Protein AF-A0A8T6XKW9-F1 (afdb_monomer)

Foldseek 3Di:
DLLLPAFPVDADVLVVLQSLCLCQQPDDDPDPPDPVRSHHPLRDDDLVVLLVRCVPGDPVNLVSNLLSLCCCLVPPPDNVSNVSSVVSNVSSCVSVVHDDDDPVRSVVVPPPPPPVPPPDD

Sequence (121 aa):
MTGLRGYDAGMPDKVKHLVRWVRGILLKDGRPNNEQFVRSNPPEFLYKEFIGMIEYMSWHYVWHLAHSLEIIGYLHPDEKIADQALQFYDWICKKSHVTPETVDEMLERLADSNDPNKGVD

Radius of gyration: 15.43 Å; Cα contacts (8 Å, |Δi|>4): 99; chains: 1; bounding box: 44×41×33 Å

Solvent-accessible surface area (backbone atoms only — not comparable to full-atom values): 7377 Å² total; per-residue (Å²): 124,64,38,80,46,77,59,89,90,70,59,58,69,70,58,49,38,42,50,34,18,53,44,35,72,75,51,77,75,91,55,88,88,56,84,81,50,60,67,46,67,82,66,92,73,56,71,71,61,53,55,64,55,56,74,81,49,58,66,72,49,53,50,38,38,36,55,52,24,40,52,38,26,73,69,43,91,52,62,72,60,8,54,53,24,37,50,55,25,50,51,51,24,62,75,68,76,48,82,76,74,51,70,65,56,48,51,58,72,66,46,80,70,92,52,93,69,84,80,78,130

Nearest PDB structures (foldseek):
  5ica-assembly1_D  TM=3.628E-01  e=1.119E+00  Thermochaetoides thermophila DSM 1495
  6rxt-assembly1_UA  TM=3.975E-01  e=2.488E+00  Thermochaetoides thermophila
  5oql-assembly1_A  TM=2.817E-01  e=1.313E+00  Thermochaetoides thermophila DSM 1495
  2qc7-assembly1_A  TM=4.511E-01  e=9.434E+00  Homo sapiens

Secondary structure (DSSP, 8-state):
--TTSPPTT---HHHHHHHHHHHHHHPPPSSTT-TTSS--PPP---HHHHHHHHTTS-HHHHHHHHHHHHHHHHH-SSHHHHHHHHHHHHHHHHHHT-PPPPHHHHHHHHS----TTTT--

Mean predicted aligned error: 7.95 Å

Structure (mmCIF, N/CA/C/O backbone):
data_AF-A0A8T6XKW9-F1
#
_entry.id   AF-A0A8T6XKW9-F1
#
loop_
_atom_site.group_PDB
_atom_site.id
_atom_site.type_symbol
_atom_site.label_atom_id
_atom_site.label_alt_id
_atom_site.label_comp_id
_atom_site.label_asym_id
_atom_site.label_entity_id
_atom_site.label_seq_id
_atom_site.pdbx_PDB_ins_code
_atom_site.Cartn_x
_atom_site.Cartn_y
_atom_site.Cartn_z
_atom_site.occupancy
_atom_site.B_iso_or_equiv
_atom_site.auth_seq_id
_atom_site.auth_comp_id
_atom_site.auth_asym_id
_atom_site.auth_atom_id
_atom_site.pdbx_PDB_model_num
ATOM 1 N N . MET A 1 1 ? -12.529 -4.569 -10.916 1.00 47.53 1 MET A N 1
ATOM 2 C CA . MET A 1 1 ? -11.266 -4.684 -10.145 1.00 47.53 1 MET A CA 1
ATOM 3 C C . MET A 1 1 ? -10.074 -4.889 -11.079 1.00 47.53 1 MET A C 1
ATOM 5 O O . MET A 1 1 ? -9.608 -6.006 -11.269 1.00 47.53 1 MET A O 1
ATOM 9 N N . THR A 1 2 ? -9.578 -3.813 -11.681 1.00 52.53 2 THR A N 1
ATOM 10 C CA . THR A 1 2 ? -8.371 -3.792 -12.531 1.00 52.53 2 THR A CA 1
ATOM 11 C C . THR A 1 2 ? -7.076 -3.725 -11.713 1.00 52.53 2 THR A C 1
ATOM 13 O O . THR A 1 2 ? -6.069 -4.242 -12.171 1.00 52.53 2 THR A O 1
ATOM 16 N N . GLY A 1 3 ? -7.099 -3.215 -10.472 1.00 53.91 3 GLY A N 1
ATOM 17 C CA . GLY A 1 3 ? -5.919 -3.163 -9.580 1.00 53.91 3 GLY A CA 1
ATOM 18 C C . GLY A 1 3 ? -5.425 -4.520 -9.079 1.00 53.91 3 GLY A C 1
ATOM 19 O O . GLY A 1 3 ? -4.255 -4.683 -8.752 1.00 53.91 3 GLY A O 1
ATOM 20 N N . LEU A 1 4 ? -6.304 -5.525 -9.077 1.00 62.00 4 LEU A N 1
ATOM 21 C CA . LEU A 1 4 ? -5.932 -6.906 -8.783 1.00 62.00 4 LEU A CA 1
ATOM 22 C C . LEU A 1 4 ? -5.500 -7.665 -10.027 1.00 62.00 4 LEU A C 1
ATOM 24 O O . LEU A 1 4 ? -5.023 -8.784 -9.890 1.00 62.00 4 LEU A O 1
ATOM 28 N N . ARG A 1 5 ? -5.658 -7.117 -11.234 1.00 65.75 5 ARG A N 1
ATOM 29 C CA . ARG A 1 5 ? -5.164 -7.708 -12.480 1.00 65.75 5 ARG A CA 1
ATOM 30 C C . ARG A 1 5 ? -3.750 -7.177 -12.714 1.00 65.75 5 ARG A C 1
ATOM 32 O O . ARG A 1 5 ? -3.508 -5.998 -12.526 1.00 65.75 5 ARG A O 1
ATOM 39 N N . GLY A 1 6 ? -2.801 -8.050 -13.055 1.00 64.12 6 GLY A N 1
ATOM 40 C CA . GLY A 1 6 ? -1.418 -7.613 -13.273 1.00 64.12 6 GLY A CA 1
ATOM 41 C C . GLY A 1 6 ? -1.306 -6.641 -14.452 1.00 64.12 6 GLY A C 1
ATOM 42 O O . GLY A 1 6 ? -2.137 -6.682 -15.355 1.00 64.12 6 GLY A O 1
ATOM 43 N N . TYR A 1 7 ? -0.269 -5.802 -14.448 1.00 69.00 7 TYR A N 1
ATOM 44 C CA . TYR A 1 7 ? 0.030 -4.883 -15.545 1.00 69.00 7 TYR A CA 1
ATOM 45 C C . TYR A 1 7 ? 0.242 -5.645 -16.866 1.00 69.00 7 TYR A C 1
ATOM 47 O O . TYR A 1 7 ? 1.125 -6.505 -16.955 1.00 69.00 7 TYR A O 1
ATOM 55 N N . ASP A 1 8 ? -0.573 -5.334 -17.882 1.00 63.19 8 ASP A N 1
ATOM 56 C CA . ASP A 1 8 ? -0.673 -6.122 -19.122 1.00 63.19 8 ASP A CA 1
ATOM 57 C C . ASP A 1 8 ? 0.616 -6.080 -19.982 1.00 63.19 8 ASP A C 1
ATOM 59 O O . ASP A 1 8 ? 0.856 -7.001 -20.759 1.00 63.19 8 ASP A O 1
ATOM 63 N N . ALA A 1 9 ? 1.489 -5.075 -19.820 1.00 64.25 9 ALA A N 1
ATOM 64 C CA . ALA A 1 9 ? 2.716 -4.910 -20.619 1.00 64.25 9 ALA A CA 1
ATOM 65 C C . ALA A 1 9 ? 3.968 -5.606 -20.035 1.00 64.25 9 ALA A C 1
ATOM 67 O O . ALA A 1 9 ? 5.089 -5.340 -20.462 1.00 64.25 9 ALA A O 1
ATOM 68 N N . GLY A 1 10 ? 3.787 -6.507 -19.066 1.00 65.75 10 GLY A N 1
ATOM 69 C CA . GLY A 1 10 ? 4.881 -7.195 -18.382 1.00 65.75 10 GLY A CA 1
ATOM 70 C C . GLY A 1 10 ? 5.216 -6.521 -17.057 1.00 65.75 10 GLY A C 1
ATOM 71 O O . GLY A 1 10 ? 5.825 -5.459 -16.994 1.00 65.75 10 GLY A O 1
ATOM 72 N N . MET A 1 11 ? 4.792 -7.154 -15.966 1.00 67.88 11 MET A N 1
ATOM 73 C CA . MET A 1 11 ? 4.956 -6.600 -14.627 1.00 67.88 11 MET A CA 1
ATOM 74 C C . MET A 1 11 ? 6.329 -6.985 -14.040 1.00 67.88 11 MET A C 1
ATOM 76 O O . MET A 1 11 ? 6.674 -8.171 -14.076 1.00 67.88 11 MET A O 1
ATOM 80 N N . PRO A 1 12 ? 7.099 -6.043 -13.463 1.00 72.88 12 PRO A N 1
ATOM 81 C CA . PRO A 1 12 ? 8.301 -6.362 -12.698 1.00 72.88 12 PRO A CA 1
ATOM 82 C C . PRO A 1 12 ? 8.002 -7.393 -11.604 1.00 72.88 12 PRO A C 1
ATOM 84 O O . PRO A 1 12 ? 6.957 -7.326 -10.949 1.00 72.88 12 PRO A O 1
ATOM 87 N N . ASP A 1 13 ? 8.914 -8.339 -11.376 1.00 76.50 13 ASP A N 1
ATOM 88 C CA . ASP A 1 13 ? 8.665 -9.472 -10.471 1.00 76.50 13 ASP A CA 1
ATOM 89 C C . ASP A 1 13 ? 8.359 -9.048 -9.030 1.00 76.50 13 ASP A C 1
ATOM 91 O O . ASP A 1 13 ? 7.505 -9.643 -8.373 1.00 76.50 13 ASP A O 1
ATOM 95 N N . LYS A 1 14 ? 8.966 -7.956 -8.559 1.00 76.69 14 LYS A N 1
ATOM 96 C CA . LYS A 1 14 ? 8.671 -7.392 -7.235 1.00 76.69 14 LYS A CA 1
ATOM 97 C C . LYS A 1 14 ? 7.244 -6.828 -7.145 1.00 76.69 14 LYS A C 1
ATOM 99 O O . LYS A 1 14 ? 6.578 -7.024 -6.132 1.00 76.69 14 LYS A O 1
ATOM 104 N N . VAL A 1 15 ? 6.717 -6.221 -8.214 1.00 77.25 15 VAL A N 1
ATOM 105 C CA . VAL A 1 15 ? 5.313 -5.764 -8.247 1.00 77.25 15 VAL A CA 1
ATOM 106 C C . VAL A 1 15 ? 4.349 -6.944 -8.391 1.00 77.25 15 VAL A C 1
ATOM 108 O O . VAL A 1 15 ? 3.282 -6.935 -7.782 1.00 77.25 15 VAL A O 1
ATOM 111 N N . LYS A 1 16 ? 4.742 -8.030 -9.076 1.00 79.44 16 LYS A N 1
ATOM 112 C CA . LYS A 1 16 ? 3.995 -9.306 -9.015 1.00 79.44 16 LYS A CA 1
ATOM 113 C C . LYS A 1 16 ? 3.894 -9.831 -7.595 1.00 79.44 16 LYS A C 1
ATOM 115 O O . LYS A 1 16 ? 2.835 -10.334 -7.228 1.00 79.44 16 LYS A O 1
ATOM 120 N N . HIS A 1 17 ? 4.957 -9.711 -6.809 1.00 81.75 17 HIS A N 1
ATOM 121 C CA . HIS A 1 17 ? 4.943 -10.142 -5.419 1.00 81.75 17 HIS A CA 1
ATOM 122 C C . HIS A 1 17 ? 3.959 -9.313 -4.580 1.00 81.75 17 HIS A C 1
ATOM 124 O O . HIS A 1 17 ? 3.125 -9.895 -3.891 1.00 81.75 17 HIS A O 1
ATOM 130 N N . LEU A 1 18 ? 3.963 -7.983 -4.742 1.00 83.81 18 LEU A N 1
ATOM 131 C CA . LEU A 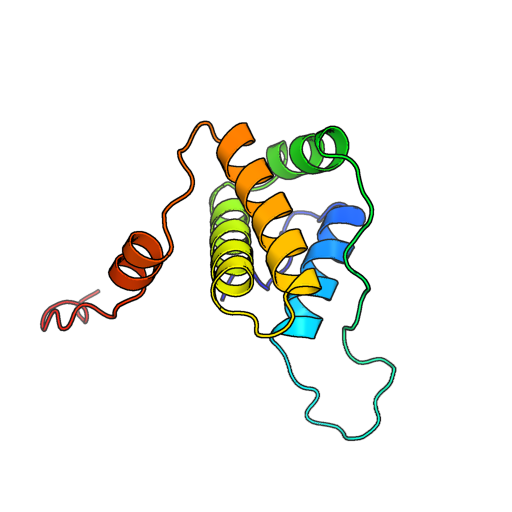1 18 ? 3.000 -7.093 -4.087 1.00 83.81 18 LEU A CA 1
ATOM 132 C C . LEU A 1 18 ? 1.550 -7.438 -4.456 1.00 83.81 18 LEU A C 1
ATOM 134 O O . LEU A 1 18 ? 0.713 -7.615 -3.578 1.00 83.81 18 LEU A O 1
ATOM 138 N N . VAL A 1 19 ? 1.252 -7.612 -5.746 1.00 83.88 19 VAL A N 1
ATOM 139 C CA . VAL A 1 19 ? -0.101 -7.976 -6.203 1.00 83.88 19 VAL A CA 1
ATOM 140 C C . VAL A 1 19 ? -0.533 -9.338 -5.664 1.00 83.88 19 VAL A C 1
ATOM 142 O O . VAL A 1 19 ? -1.699 -9.521 -5.327 1.00 83.88 19 VAL A 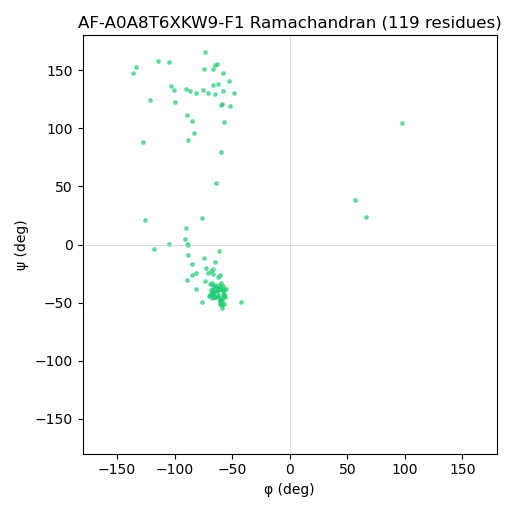O 1
ATOM 145 N N . ARG A 1 20 ? 0.379 -10.312 -5.566 1.00 82.06 20 ARG A N 1
ATOM 146 C CA . ARG A 1 20 ? 0.076 -11.618 -4.961 1.00 82.06 20 ARG A CA 1
ATOM 147 C C . ARG A 1 20 ? -0.220 -11.498 -3.470 1.00 82.06 20 ARG A C 1
ATOM 149 O O . ARG A 1 20 ? -1.166 -12.129 -3.016 1.00 82.06 20 ARG A O 1
ATOM 156 N N . TRP A 1 21 ? 0.530 -10.675 -2.741 1.00 86.56 21 TRP A N 1
ATOM 157 C CA . TRP A 1 21 ? 0.249 -10.387 -1.335 1.00 86.56 21 TRP A CA 1
ATOM 158 C C . TRP A 1 21 ? -1.132 -9.739 -1.160 1.00 86.56 21 TRP A C 1
ATOM 160 O O . TRP A 1 21 ? -1.966 -10.284 -0.443 1.00 86.56 21 TRP A O 1
ATOM 170 N N . VAL A 1 22 ? -1.430 -8.673 -1.914 1.00 86.19 22 VAL A N 1
ATOM 171 C CA . VAL A 1 22 ? -2.743 -7.995 -1.900 1.00 86.19 22 VAL A CA 1
ATOM 172 C C . VAL A 1 22 ? -3.883 -8.964 -2.245 1.00 86.19 22 VAL A C 1
ATOM 174 O O . VAL A 1 22 ? -4.912 -8.992 -1.573 1.00 86.19 22 VAL A O 1
ATOM 177 N N . ARG A 1 23 ? -3.708 -9.819 -3.260 1.00 83.75 23 ARG A N 1
ATOM 178 C CA . ARG A 1 23 ? -4.689 -10.863 -3.605 1.00 83.75 23 ARG A CA 1
ATOM 179 C C . ARG A 1 23 ? -4.890 -11.871 -2.476 1.00 83.75 23 ARG A C 1
ATOM 181 O O . ARG A 1 23 ? -6.021 -12.289 -2.264 1.00 83.75 23 ARG A O 1
ATOM 188 N N . GLY A 1 24 ? -3.827 -12.258 -1.777 1.00 82.81 24 GLY A N 1
ATOM 189 C CA . GLY A 1 24 ? -3.902 -13.186 -0.648 1.00 82.81 24 GLY A CA 1
ATOM 190 C C . GLY A 1 24 ? -4.649 -12.631 0.560 1.00 82.81 24 GLY A C 1
ATOM 191 O O . GLY A 1 24 ? -5.209 -13.412 1.324 1.00 82.81 24 GLY A O 1
ATOM 192 N N . ILE A 1 25 ? -4.683 -11.303 0.702 1.00 84.06 25 ILE A N 1
ATOM 193 C CA . ILE A 1 25 ? -5.476 -10.601 1.716 1.00 84.06 25 ILE A CA 1
ATOM 194 C C . ILE A 1 25 ? -6.958 -10.581 1.322 1.00 84.06 25 ILE A C 1
ATOM 196 O O . ILE A 1 25 ? -7.823 -10.922 2.123 1.00 84.06 25 ILE A O 1
ATOM 200 N N . LEU A 1 26 ? -7.257 -10.190 0.080 1.00 81.75 26 LEU A N 1
ATOM 201 C CA . LEU A 1 26 ? -8.632 -9.914 -0.351 1.00 81.75 26 LEU A CA 1
ATOM 202 C C . LEU A 1 26 ? -9.411 -11.154 -0.797 1.00 81.75 26 LEU A C 1
ATOM 204 O O . LEU A 1 26 ? -10.641 -11.156 -0.769 1.00 81.75 26 LEU A O 1
ATOM 208 N N . LEU A 1 27 ? -8.723 -12.192 -1.268 1.00 82.31 27 LEU A N 1
ATOM 209 C CA . LEU A 1 27 ? -9.357 -13.383 -1.814 1.00 82.31 27 LEU A CA 1
ATOM 210 C C . LEU A 1 27 ? -9.290 -14.525 -0.803 1.00 82.31 27 LEU A C 1
ATOM 212 O O . LEU A 1 27 ? -8.251 -14.811 -0.213 1.00 82.31 27 LEU A O 1
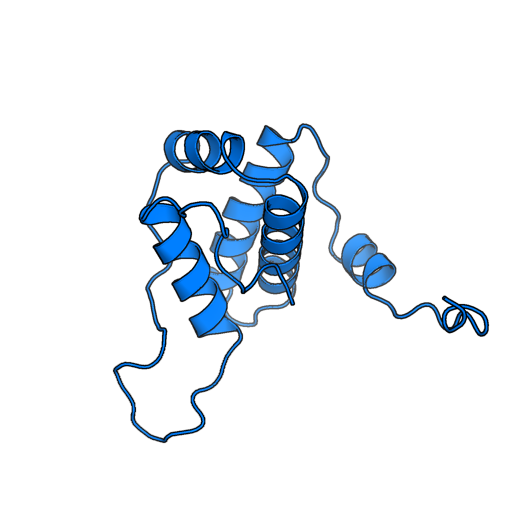ATOM 216 N N . LYS A 1 28 ? -10.406 -15.237 -0.654 1.00 73.12 28 LYS A N 1
ATOM 217 C CA . LYS A 1 28 ? -10.476 -16.488 0.100 1.00 73.12 28 LYS A CA 1
ATOM 218 C C . LYS A 1 28 ? -10.448 -17.655 -0.879 1.00 73.12 28 LYS A C 1
ATOM 220 O O . LYS A 1 28 ? -11.194 -17.643 -1.857 1.00 73.12 28 LYS A O 1
ATOM 225 N N . ASP A 1 29 ? -9.616 -18.664 -0.619 1.00 73.06 29 ASP A N 1
ATOM 226 C CA . ASP A 1 29 ? -9.677 -19.886 -1.420 1.00 73.06 29 ASP A CA 1
ATOM 227 C C . ASP A 1 29 ? -11.026 -20.583 -1.200 1.00 73.06 29 ASP A C 1
ATOM 229 O O . ASP A 1 29 ? -11.446 -20.810 -0.063 1.00 73.06 29 ASP A O 1
ATOM 233 N N . GLY A 1 30 ? -11.703 -20.924 -2.297 1.00 74.25 30 GLY A N 1
ATOM 234 C CA . GLY A 1 30 ? -12.910 -21.746 -2.280 1.00 74.25 30 GLY A CA 1
ATOM 235 C C . GLY A 1 30 ? -12.624 -23.230 -2.028 1.00 74.25 30 GLY A C 1
ATOM 236 O O . GLY A 1 30 ? -13.554 -23.995 -1.778 1.00 74.25 30 GLY A O 1
ATOM 237 N N . ARG A 1 31 ? -11.357 -23.655 -2.087 1.00 73.50 31 ARG A N 1
ATOM 238 C CA . ARG A 1 31 ? -10.909 -25.010 -1.764 1.00 73.50 31 ARG A CA 1
ATOM 239 C C . ARG A 1 31 ? -10.319 -25.045 -0.352 1.00 73.50 31 ARG A C 1
ATOM 241 O O . ARG A 1 31 ? -9.346 -24.338 -0.081 1.00 73.50 31 ARG A O 1
ATOM 248 N N . PRO A 1 32 ? -10.844 -25.885 0.552 1.00 65.31 32 PRO A N 1
ATOM 249 C CA . PRO A 1 32 ? -10.200 -26.101 1.840 1.00 65.31 32 PRO A CA 1
ATOM 250 C C . PRO A 1 32 ? -8.799 -26.711 1.641 1.00 65.31 32 PRO A C 1
ATOM 252 O O . PRO A 1 32 ? -8.622 -27.610 0.822 1.00 65.31 32 PRO A O 1
ATOM 255 N N . ASN A 1 33 ? -7.817 -26.227 2.410 1.00 66.25 33 ASN A N 1
ATOM 256 C CA . ASN A 1 33 ? -6.442 -26.753 2.511 1.00 66.25 33 ASN A CA 1
ATOM 257 C C . ASN A 1 33 ? -5.547 -26.635 1.266 1.00 66.25 33 ASN A C 1
ATOM 259 O O . ASN A 1 33 ? -4.579 -27.378 1.121 1.00 66.25 33 ASN A O 1
ATOM 263 N N . ASN A 1 34 ? -5.820 -25.691 0.371 1.00 68.06 34 ASN A N 1
ATOM 264 C CA . ASN A 1 34 ? -4.901 -25.413 -0.725 1.00 68.06 34 ASN A CA 1
ATOM 265 C C . ASN A 1 34 ? -3.776 -24.463 -0.277 1.00 68.06 34 ASN A C 1
ATOM 267 O O . ASN A 1 34 ? -3.911 -23.239 -0.298 1.00 68.06 34 ASN A O 1
ATOM 271 N N . GLU A 1 35 ? -2.638 -25.039 0.103 1.00 61.88 35 GLU A N 1
ATOM 272 C CA . GLU A 1 35 ? -1.422 -24.294 0.463 1.00 61.88 35 GLU A CA 1
ATOM 273 C C . GLU A 1 35 ? -0.815 -23.514 -0.717 1.00 61.88 35 GLU A C 1
ATOM 275 O O . GLU A 1 35 ? -0.014 -22.607 -0.510 1.00 61.88 35 GLU A O 1
ATOM 280 N N . GLN A 1 36 ? -1.224 -23.825 -1.954 1.00 61.25 36 GLN A N 1
ATOM 281 C CA . GLN A 1 36 ? -0.786 -23.132 -3.170 1.00 61.25 36 GLN A CA 1
ATOM 282 C C . GLN A 1 36 ? -1.668 -21.929 -3.527 1.00 61.25 36 GLN A C 1
ATOM 284 O O . GLN A 1 36 ? -1.430 -21.279 -4.550 1.00 61.25 36 GLN A O 1
ATOM 289 N N . PHE A 1 37 ? -2.708 -21.631 -2.736 1.00 62.69 37 PHE A N 1
ATOM 290 C CA . PHE A 1 37 ? -3.491 -20.419 -2.947 1.00 62.69 37 PHE A CA 1
ATOM 291 C C . PHE A 1 37 ? -2.586 -19.194 -2.867 1.00 62.69 37 PHE A C 1
ATOM 293 O O . PHE A 1 37 ? -1.615 -19.206 -2.118 1.00 62.69 37 PHE A O 1
ATOM 300 N N . VAL A 1 38 ? -2.906 -18.150 -3.640 1.00 64.69 38 VAL A N 1
ATOM 301 C CA . VAL A 1 38 ? -2.082 -16.950 -3.853 1.00 64.69 38 VAL A CA 1
ATOM 302 C C . VAL A 1 38 ? -1.819 -16.225 -2.532 1.00 64.69 38 VAL A C 1
ATOM 304 O O . VAL A 1 38 ? -2.477 -15.251 -2.199 1.00 64.69 38 VAL A O 1
ATOM 307 N N . ARG A 1 39 ? -0.860 -16.722 -1.764 1.00 64.88 39 ARG A N 1
ATOM 308 C CA . ARG A 1 39 ? -0.417 -16.191 -0.488 1.00 64.88 39 ARG A CA 1
ATOM 309 C C . ARG A 1 39 ? 1.051 -15.895 -0.648 1.00 64.88 39 ARG A C 1
ATOM 311 O O . ARG A 1 39 ? 1.851 -16.721 -1.081 1.00 64.88 39 ARG A O 1
ATOM 318 N N . SER A 1 40 ? 1.392 -14.660 -0.374 1.00 67.69 40 SER A N 1
ATOM 319 C CA . SER A 1 40 ? 2.760 -14.196 -0.387 1.00 67.69 40 SER A CA 1
ATOM 320 C C . SER A 1 40 ? 2.934 -13.347 0.845 1.00 67.69 40 SER A C 1
ATOM 322 O O . SER A 1 40 ? 1.976 -12.717 1.284 1.00 67.69 40 SER A O 1
ATOM 324 N N . ASN A 1 41 ? 4.129 -13.358 1.415 1.00 76.62 41 ASN A N 1
ATOM 325 C CA . ASN A 1 41 ? 4.440 -12.386 2.445 1.00 76.62 41 ASN A CA 1
ATOM 326 C C . ASN A 1 41 ? 4.427 -10.979 1.826 1.00 76.62 41 ASN A C 1
ATOM 328 O O . ASN A 1 41 ? 4.646 -10.844 0.615 1.00 76.62 41 ASN A O 1
ATOM 332 N N . PRO A 1 42 ? 4.177 -9.941 2.638 1.00 75.19 42 PRO A N 1
ATOM 333 C CA . PRO A 1 42 ? 4.436 -8.569 2.226 1.00 75.19 42 PRO A CA 1
ATOM 334 C C . PRO A 1 42 ? 5.849 -8.492 1.637 1.00 75.19 42 PRO A C 1
ATOM 336 O O . PRO A 1 42 ? 6.792 -9.027 2.232 1.00 75.19 42 PRO A O 1
ATOM 339 N N . PRO A 1 43 ? 6.020 -7.904 0.448 1.00 77.94 43 PRO A N 1
ATOM 340 C CA . PRO A 1 43 ? 7.322 -7.881 -0.180 1.00 77.94 43 PRO A CA 1
ATOM 341 C C . PRO A 1 43 ? 8.260 -6.934 0.578 1.00 77.94 43 PRO A C 1
ATOM 343 O O . PRO A 1 43 ? 7.932 -5.779 0.827 1.00 77.94 43 PRO A O 1
ATOM 346 N N . GLU A 1 44 ? 9.456 -7.413 0.904 1.00 78.50 44 GLU A N 1
ATOM 347 C CA . GLU A 1 44 ? 10.506 -6.596 1.514 1.00 78.50 44 GLU A CA 1
ATOM 348 C C . GLU A 1 44 ? 11.335 -5.929 0.409 1.00 78.50 44 GLU A C 1
ATOM 350 O O . GLU A 1 44 ? 12.303 -6.494 -0.099 1.00 78.50 44 GLU A O 1
ATOM 355 N N . PHE A 1 45 ? 10.935 -4.731 -0.017 1.00 78.50 45 PHE A N 1
ATOM 356 C CA . PHE A 1 45 ? 11.754 -3.889 -0.893 1.00 78.50 45 PHE A CA 1
ATOM 357 C C . PHE A 1 45 ? 11.794 -2.440 -0.404 1.00 78.50 45 PHE A C 1
ATOM 359 O O . PHE A 1 45 ? 10.876 -1.957 0.256 1.00 78.50 45 PHE A O 1
ATOM 366 N N . LEU A 1 46 ? 12.879 -1.732 -0.732 1.00 77.31 46 LEU A N 1
ATOM 367 C CA . LEU A 1 46 ? 13.069 -0.332 -0.343 1.00 77.31 46 LEU A CA 1
ATOM 368 C C . LEU A 1 46 ? 12.187 0.602 -1.186 1.00 77.31 46 LEU A C 1
ATOM 370 O O . LEU A 1 46 ? 11.975 0.352 -2.374 1.00 77.31 46 LEU A O 1
ATOM 374 N N . TYR A 1 47 ? 11.792 1.745 -0.612 1.00 79.00 47 TYR A N 1
ATOM 375 C CA . TYR A 1 47 ? 11.036 2.812 -1.291 1.00 79.00 47 TYR A CA 1
ATOM 376 C C . TYR A 1 47 ? 11.536 3.105 -2.715 1.00 79.00 47 TYR A C 1
ATOM 378 O O . TYR A 1 47 ? 10.756 3.107 -3.664 1.00 79.00 47 TYR A O 1
ATOM 386 N N . LYS A 1 48 ? 12.855 3.293 -2.880 1.00 82.50 48 LYS A N 1
ATOM 387 C CA . LYS A 1 48 ? 13.483 3.615 -4.174 1.00 82.50 48 LYS A CA 1
ATOM 388 C C . LYS A 1 48 ? 13.274 2.539 -5.235 1.00 82.50 48 LYS A C 1
ATOM 390 O O . LYS A 1 48 ? 13.114 2.860 -6.408 1.00 82.50 48 LYS A O 1
ATOM 395 N N . GLU A 1 49 ? 13.291 1.275 -4.832 1.00 83.12 49 GLU A N 1
ATOM 396 C CA . GLU A 1 49 ? 13.080 0.169 -5.759 1.00 83.12 49 GLU A CA 1
ATOM 397 C C . GLU A 1 49 ? 11.626 0.148 -6.219 1.00 83.12 49 GLU A C 1
ATOM 399 O O . GLU A 1 49 ? 11.361 0.021 -7.410 1.00 83.12 49 GLU A O 1
ATOM 404 N N . PHE A 1 50 ? 10.694 0.329 -5.282 1.00 83.00 50 PHE A N 1
ATOM 405 C CA . PHE A 1 50 ? 9.266 0.370 -5.565 1.00 83.00 50 PHE A CA 1
ATOM 406 C C . PHE A 1 50 ? 8.893 1.473 -6.548 1.00 83.00 50 PHE A C 1
ATOM 408 O O . PHE A 1 50 ? 8.295 1.207 -7.589 1.00 83.00 50 PHE A O 1
ATOM 415 N N . ILE A 1 51 ? 9.287 2.707 -6.240 1.00 84.81 51 ILE A N 1
ATOM 416 C CA . ILE A 1 51 ? 8.924 3.865 -7.056 1.00 84.81 51 ILE A CA 1
ATOM 417 C C . ILE A 1 51 ? 9.583 3.832 -8.433 1.00 84.81 51 ILE A C 1
ATOM 419 O O . ILE A 1 51 ? 8.964 4.242 -9.407 1.00 84.81 51 ILE A O 1
ATOM 423 N N . GLY A 1 52 ? 10.799 3.288 -8.539 1.00 84.19 52 GLY A N 1
ATOM 424 C CA . GLY A 1 52 ? 11.428 3.067 -9.837 1.00 84.19 52 GLY A CA 1
ATOM 425 C C . GLY A 1 52 ? 10.628 2.093 -10.702 1.00 84.19 52 GLY A C 1
ATOM 426 O O . GLY A 1 52 ? 10.666 2.195 -11.916 1.00 84.19 52 GLY A O 1
ATOM 427 N N . MET A 1 53 ? 9.866 1.167 -10.113 1.00 82.62 53 MET A N 1
ATOM 428 C CA . MET A 1 53 ? 9.032 0.232 -10.871 1.00 82.62 53 MET A CA 1
ATOM 429 C C . MET A 1 53 ? 7.696 0.837 -11.310 1.00 82.62 53 MET A C 1
ATOM 431 O O . MET A 1 53 ? 7.254 0.547 -12.421 1.00 82.62 53 MET A O 1
ATOM 435 N N . ILE A 1 54 ? 7.051 1.658 -10.473 1.00 83.31 54 ILE A N 1
ATOM 436 C CA . ILE A 1 54 ? 5.729 2.228 -10.796 1.00 83.31 54 ILE A CA 1
ATOM 437 C C . ILE A 1 54 ? 5.792 3.283 -11.910 1.00 83.31 54 ILE A C 1
ATOM 439 O O . ILE A 1 54 ? 4.812 3.443 -12.628 1.00 83.31 54 ILE A O 1
ATOM 443 N N . GLU A 1 55 ? 6.939 3.942 -12.118 1.00 82.44 55 GLU A N 1
ATOM 444 C CA . GLU A 1 55 ? 7.144 4.900 -13.222 1.00 82.44 55 GLU A CA 1
ATOM 445 C C . GLU A 1 55 ? 6.978 4.278 -14.615 1.00 82.44 55 GLU A C 1
ATOM 447 O O . GLU A 1 55 ? 6.636 4.973 -15.568 1.00 82.44 55 GLU A O 1
ATOM 452 N N . TYR A 1 56 ? 7.202 2.968 -14.739 1.00 83.19 56 TYR A N 1
ATOM 453 C CA . TYR A 1 56 ? 7.069 2.242 -16.004 1.00 83.19 56 TYR A CA 1
ATOM 454 C C . TYR A 1 56 ? 5.662 1.663 -16.225 1.00 83.19 56 TYR A C 1
ATOM 456 O O . TYR A 1 56 ? 5.434 0.925 -17.188 1.00 83.19 56 TYR A O 1
ATOM 464 N N . MET A 1 57 ? 4.719 1.953 -15.325 1.00 84.44 57 MET A N 1
ATOM 465 C CA . MET A 1 57 ? 3.358 1.420 -15.359 1.00 84.44 57 MET A CA 1
ATOM 466 C C . MET A 1 57 ? 2.361 2.474 -15.821 1.00 84.44 57 MET A C 1
ATOM 468 O O . MET A 1 57 ? 2.582 3.675 -15.695 1.00 84.44 57 MET A O 1
ATOM 472 N N . SER A 1 58 ? 1.217 2.023 -16.338 1.00 88.06 58 SER A N 1
ATOM 473 C CA . SER A 1 58 ? 0.127 2.945 -16.639 1.00 88.06 58 SER A CA 1
ATOM 474 C C . SER A 1 58 ? -0.432 3.543 -15.348 1.00 88.06 58 SER A C 1
ATOM 476 O O . SER A 1 58 ? -0.678 2.835 -14.368 1.00 88.06 58 SER A O 1
ATOM 478 N N . TRP A 1 59 ? -0.706 4.847 -15.370 1.00 88.00 59 TRP A N 1
A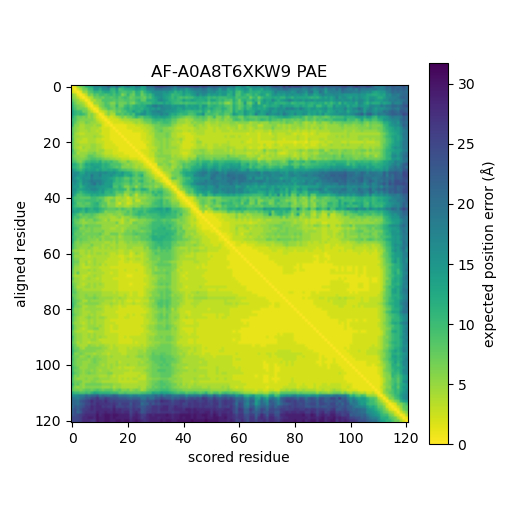TOM 479 C CA . TRP A 1 59 ? -1.300 5.552 -14.232 1.00 88.00 59 TRP A CA 1
ATOM 480 C C . TRP A 1 59 ? -2.611 4.921 -13.763 1.00 88.00 59 TRP A C 1
ATOM 482 O O . TRP A 1 59 ? -2.839 4.797 -12.566 1.00 88.00 59 TRP A O 1
ATOM 492 N N . HIS A 1 60 ? -3.442 4.450 -14.697 1.00 85.94 60 HIS A N 1
ATOM 493 C CA . HIS A 1 60 ? -4.688 3.754 -14.377 1.00 85.94 60 HIS A CA 1
ATOM 494 C C . HIS A 1 60 ? -4.461 2.537 -13.466 1.00 85.94 60 HIS A C 1
ATOM 496 O O . HIS A 1 60 ? -5.168 2.353 -12.478 1.00 85.94 60 HIS A O 1
ATOM 502 N N . TYR A 1 61 ? -3.446 1.723 -13.766 1.00 86.25 61 TYR A N 1
ATOM 503 C CA . TYR A 1 61 ? -3.095 0.580 -12.930 1.00 86.25 61 TYR A CA 1
ATOM 504 C C . TYR A 1 61 ? -2.555 1.026 -11.563 1.00 86.25 61 TYR A C 1
ATOM 506 O O . TYR A 1 61 ? -2.996 0.506 -10.537 1.00 86.25 61 TYR A O 1
ATOM 514 N N . VAL A 1 62 ? -1.644 2.006 -11.547 1.00 89.81 62 VAL A N 1
ATOM 515 C CA . VAL A 1 62 ? -1.031 2.527 -10.313 1.00 89.81 62 VAL A CA 1
ATOM 516 C C . VAL A 1 62 ? -2.094 3.044 -9.346 1.00 89.81 62 VAL A C 1
ATOM 518 O O . VAL A 1 62 ? -2.055 2.689 -8.172 1.00 89.81 62 VAL A O 1
ATOM 521 N N . TRP A 1 63 ? -3.084 3.794 -9.830 1.00 91.88 63 TRP A N 1
ATOM 522 C CA . TRP A 1 63 ? -4.156 4.318 -8.981 1.00 91.88 63 TRP A CA 1
ATOM 523 C C . TRP A 1 63 ? -5.085 3.233 -8.450 1.00 91.88 63 TRP A C 1
ATOM 525 O O . TRP A 1 63 ? -5.451 3.257 -7.279 1.00 91.88 63 TRP A O 1
ATOM 535 N N . HIS A 1 64 ? -5.417 2.220 -9.252 1.00 90.62 64 HIS A N 1
ATOM 536 C CA . HIS A 1 64 ? -6.188 1.095 -8.728 1.00 90.62 64 HIS A CA 1
ATOM 537 C C . HIS A 1 64 ? -5.432 0.297 -7.663 1.00 90.62 64 HIS A C 1
ATOM 539 O O . HIS A 1 64 ? -6.050 -0.190 -6.713 1.00 90.62 64 HIS A O 1
ATOM 545 N N . LEU A 1 65 ? -4.115 0.148 -7.814 1.00 89.81 65 LEU A N 1
ATOM 546 C CA . LEU A 1 65 ? -3.270 -0.459 -6.792 1.00 89.81 65 LEU A CA 1
ATOM 547 C C . LEU A 1 65 ? -3.223 0.417 -5.531 1.00 89.81 65 LEU A C 1
ATOM 549 O O . LEU A 1 65 ? -3.412 -0.113 -4.440 1.00 89.81 65 LEU A O 1
ATOM 553 N N . ALA A 1 66 ? -3.045 1.732 -5.682 1.00 93.31 66 ALA A N 1
ATOM 554 C CA . ALA A 1 66 ? -3.042 2.694 -4.581 1.00 93.31 66 ALA A CA 1
ATOM 555 C C . ALA A 1 66 ? -4.345 2.644 -3.774 1.00 93.31 66 ALA A C 1
ATOM 557 O O . ALA A 1 66 ? -4.284 2.408 -2.574 1.00 93.31 66 ALA A O 1
ATOM 558 N N . HIS A 1 67 ? -5.510 2.728 -4.425 1.00 94.00 67 HIS A N 1
ATOM 559 C CA . HIS A 1 67 ? -6.806 2.630 -3.740 1.00 94.00 67 HIS A CA 1
ATOM 560 C C . HIS A 1 67 ? -6.998 1.278 -3.038 1.00 94.00 67 HIS A C 1
ATOM 562 O O . HIS A 1 67 ? -7.605 1.201 -1.977 1.00 94.00 67 HIS A O 1
ATOM 568 N N . SER A 1 68 ? -6.479 0.186 -3.612 1.00 92.94 68 SER A N 1
ATOM 569 C CA . SER A 1 68 ? -6.554 -1.127 -2.956 1.00 92.94 68 SER A CA 1
ATOM 570 C C . SER A 1 68 ? -5.705 -1.162 -1.681 1.00 92.94 68 SER A C 1
ATOM 572 O O . SER A 1 68 ? -6.145 -1.697 -0.668 1.00 92.94 68 SER A O 1
ATOM 574 N N . LEU A 1 69 ? -4.495 -0.595 -1.730 1.00 94.25 69 LEU A N 1
ATOM 575 C CA . LEU A 1 69 ? -3.586 -0.499 -0.585 1.00 94.25 69 LEU A CA 1
ATOM 576 C C . LEU A 1 69 ? -4.129 0.432 0.496 1.00 94.25 69 LEU A C 1
ATOM 578 O O . LEU A 1 69 ? -4.027 0.112 1.669 1.00 94.25 69 LEU A O 1
ATOM 582 N N . GLU A 1 70 ? -4.734 1.543 0.104 1.00 97.12 70 GLU A N 1
ATOM 583 C CA . GLU A 1 70 ? -5.390 2.491 0.998 1.00 97.12 70 GLU A CA 1
ATOM 584 C C . GLU A 1 70 ? -6.549 1.848 1.772 1.00 97.12 70 GLU A C 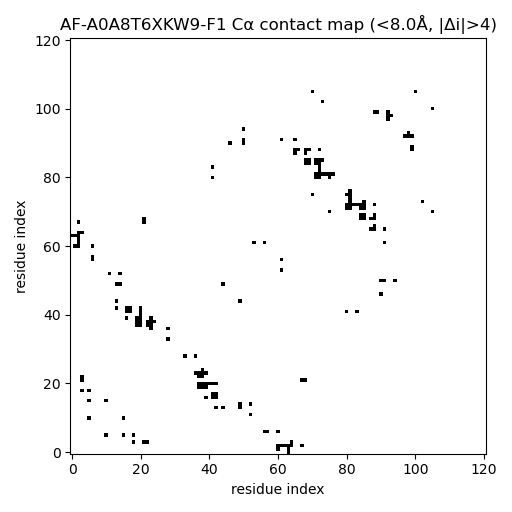1
ATOM 586 O O . GLU A 1 70 ? -6.575 1.904 2.998 1.00 97.12 70 GLU A O 1
ATOM 591 N N . ILE A 1 71 ? -7.456 1.145 1.080 1.00 95.38 71 ILE A N 1
ATOM 592 C CA . ILE A 1 71 ? -8.576 0.431 1.715 1.00 95.38 71 ILE A CA 1
ATOM 593 C C . ILE A 1 71 ? -8.068 -0.611 2.712 1.00 95.38 71 ILE A C 1
ATOM 595 O O . ILE A 1 71 ? -8.574 -0.701 3.830 1.00 95.38 71 ILE A O 1
ATOM 599 N N . ILE A 1 72 ? -7.066 -1.404 2.321 1.00 94.56 72 ILE A N 1
ATOM 600 C CA . ILE A 1 72 ? -6.441 -2.383 3.221 1.00 94.56 72 ILE A CA 1
ATOM 601 C C . ILE A 1 72 ? -5.788 -1.657 4.400 1.00 94.56 72 ILE A C 1
ATOM 603 O O . ILE A 1 72 ? -5.955 -2.066 5.543 1.00 94.56 72 ILE A O 1
ATOM 607 N N . GLY A 1 73 ? -5.083 -0.567 4.126 1.00 96.06 73 GLY A N 1
ATOM 608 C CA . GLY A 1 73 ? -4.389 0.233 5.118 1.00 96.06 73 GLY A CA 1
ATOM 609 C C . GLY A 1 73 ? -5.304 0.808 6.193 1.00 96.06 73 GLY A C 1
ATOM 610 O O . GLY A 1 73 ? -4.933 0.818 7.360 1.00 96.06 73 GLY A O 1
ATOM 611 N N . TYR A 1 74 ? -6.510 1.238 5.824 1.00 97.44 74 TYR A N 1
ATOM 612 C CA . TYR A 1 74 ? -7.458 1.813 6.777 1.00 97.44 74 TYR A CA 1
ATOM 613 C C . TYR A 1 74 ? -8.391 0.800 7.440 1.00 97.44 74 TYR A C 1
ATOM 615 O O . TYR A 1 74 ? -8.814 1.031 8.570 1.00 97.44 74 TYR A O 1
ATOM 623 N N . LEU A 1 75 ? -8.749 -0.295 6.761 1.00 95.38 75 LEU A N 1
ATOM 624 C CA . LEU A 1 75 ? -9.856 -1.161 7.193 1.00 95.38 75 LEU A CA 1
ATOM 625 C C . LEU A 1 75 ? -9.445 -2.598 7.545 1.00 95.38 75 LEU A C 1
ATOM 627 O O . LEU A 1 75 ? -10.297 -3.386 7.963 1.00 95.38 75 LEU A O 1
ATOM 631 N N . HIS A 1 76 ? -8.179 -2.985 7.369 1.00 93.94 76 HIS A N 1
ATOM 632 C CA . HIS A 1 76 ? -7.746 -4.346 7.681 1.00 93.94 76 HIS A CA 1
ATOM 633 C C . HIS A 1 76 ? -7.622 -4.567 9.206 1.00 93.94 76 HIS A C 1
ATOM 635 O O . HIS A 1 76 ? -7.002 -3.757 9.887 1.00 93.94 76 HIS A O 1
ATOM 641 N N . PRO A 1 77 ? -8.159 -5.671 9.769 1.00 93.44 77 PRO A N 1
ATOM 642 C CA . PRO A 1 77 ? -8.160 -5.905 11.220 1.00 93.44 77 PRO A CA 1
ATOM 643 C C . PRO A 1 77 ? -6.787 -6.278 11.806 1.00 93.44 77 PRO A C 1
ATOM 645 O O . PRO A 1 77 ? -6.590 -6.187 13.012 1.00 93.44 77 PRO A O 1
ATOM 648 N N . ASP A 1 78 ? -5.858 -6.750 10.972 1.00 92.00 78 ASP A N 1
ATOM 649 C CA . ASP A 1 78 ? -4.460 -6.987 11.359 1.00 92.00 78 ASP A CA 1
ATOM 650 C C . ASP A 1 78 ? -3.639 -5.711 11.129 1.00 92.00 78 ASP A C 1
ATOM 652 O O . ASP A 1 78 ? -3.409 -5.331 9.975 1.00 92.00 78 ASP A O 1
ATOM 656 N N . GLU A 1 79 ? -3.193 -5.088 12.223 1.00 93.69 79 GLU A N 1
ATOM 657 C CA . GLU A 1 79 ? -2.422 -3.837 12.231 1.00 93.69 79 GLU A CA 1
ATOM 658 C C . GLU A 1 79 ? -1.124 -3.932 11.423 1.00 93.69 79 GLU A C 1
ATOM 660 O O . GLU A 1 79 ? -0.755 -2.991 10.727 1.00 93.69 79 GLU A O 1
ATOM 665 N N . LYS A 1 80 ? -0.447 -5.087 11.425 1.00 90.81 80 LYS A N 1
ATOM 666 C CA . LYS A 1 80 ? 0.805 -5.248 10.677 1.00 90.81 80 LYS A CA 1
ATOM 667 C C . LYS A 1 80 ? 0.557 -5.174 9.175 1.00 90.81 80 LYS A C 1
ATOM 669 O O . LYS A 1 80 ? 1.354 -4.592 8.442 1.00 90.81 80 LYS A O 1
ATOM 674 N N . ILE A 1 81 ? -0.533 -5.785 8.714 1.00 90.81 81 ILE A N 1
ATOM 675 C CA . ILE A 1 81 ? -0.937 -5.729 7.306 1.00 90.81 81 ILE A CA 1
ATOM 676 C C . ILE A 1 81 ? -1.377 -4.307 6.943 1.00 90.81 81 ILE A C 1
ATOM 678 O O . ILE A 1 81 ? -0.990 -3.813 5.882 1.00 90.81 81 ILE A O 1
ATOM 682 N N . ALA A 1 82 ? -2.138 -3.655 7.825 1.00 93.50 82 ALA A N 1
ATOM 683 C CA . ALA A 1 82 ? -2.594 -2.281 7.651 1.00 93.50 82 ALA A CA 1
ATOM 684 C C . ALA A 1 82 ? -1.413 -1.302 7.499 1.00 93.50 82 ALA A C 1
ATOM 686 O O . ALA A 1 82 ? -1.312 -0.610 6.485 1.00 93.50 82 ALA A O 1
ATOM 687 N N . ASP A 1 83 ? -0.455 -1.329 8.428 1.00 94.06 83 ASP A N 1
ATOM 688 C CA . ASP A 1 83 ? 0.734 -0.468 8.416 1.00 94.06 83 ASP A CA 1
ATOM 689 C C . ASP A 1 83 ? 1.564 -0.639 7.140 1.00 94.06 83 ASP A C 1
ATOM 691 O O . ASP A 1 83 ? 2.022 0.331 6.530 1.00 94.06 83 ASP A O 1
ATOM 695 N N . GLN A 1 84 ? 1.746 -1.886 6.699 1.00 92.50 84 GLN A N 1
ATOM 696 C CA . GLN A 1 84 ? 2.476 -2.184 5.470 1.00 92.50 84 GLN A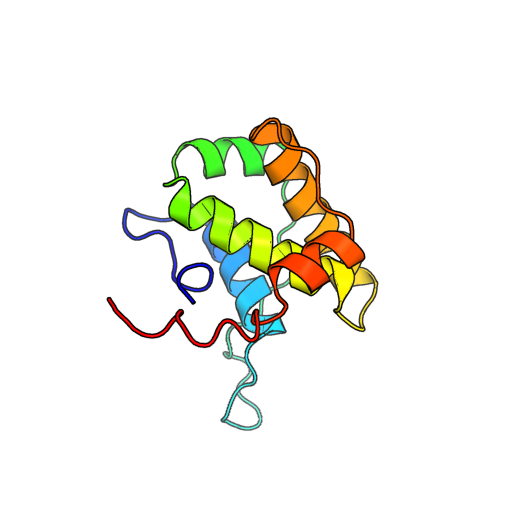 CA 1
ATOM 697 C C . GLN A 1 84 ? 1.746 -1.658 4.234 1.00 92.50 84 GLN A C 1
ATOM 699 O O . GLN A 1 84 ? 2.378 -1.116 3.326 1.00 92.50 84 GLN A O 1
ATOM 704 N N . ALA A 1 85 ? 0.422 -1.793 4.186 1.00 93.06 85 ALA A N 1
ATOM 705 C CA . ALA A 1 85 ? -0.372 -1.296 3.074 1.00 93.06 85 ALA A CA 1
ATOM 706 C C . ALA A 1 85 ? -0.363 0.243 3.019 1.00 93.06 85 ALA A C 1
ATOM 708 O O . ALA A 1 85 ? -0.112 0.800 1.947 1.00 93.06 85 ALA A O 1
ATOM 709 N N . LEU A 1 86 ? -0.512 0.921 4.166 1.00 95.69 86 LEU A N 1
ATOM 710 C CA . LEU A 1 86 ? -0.389 2.381 4.269 1.00 95.69 86 LEU A CA 1
ATOM 711 C C . LEU A 1 86 ? 1.001 2.873 3.868 1.00 95.69 86 LEU A C 1
ATOM 713 O O . LEU A 1 86 ? 1.110 3.890 3.188 1.00 95.69 86 LEU A O 1
ATOM 717 N N . GLN A 1 87 ? 2.063 2.143 4.217 1.00 94.38 87 GLN A N 1
ATOM 718 C CA . GLN A 1 87 ? 3.416 2.486 3.786 1.00 94.38 87 GLN A CA 1
ATOM 719 C C . GLN A 1 87 ? 3.542 2.481 2.254 1.00 94.38 87 GLN A C 1
ATOM 721 O O . GLN A 1 87 ? 4.066 3.438 1.684 1.00 94.38 87 GLN A O 1
ATOM 726 N N . PHE A 1 88 ? 3.058 1.439 1.569 1.00 92.94 88 PHE A N 1
ATOM 727 C CA . PHE A 1 88 ? 3.094 1.408 0.103 1.00 92.94 88 PHE A CA 1
ATOM 728 C C . PHE A 1 88 ? 2.195 2.479 -0.522 1.00 92.94 88 PHE A C 1
ATOM 730 O O . PHE A 1 88 ? 2.590 3.083 -1.518 1.00 92.94 88 PHE A O 1
ATOM 737 N N . TYR A 1 89 ? 1.017 2.733 0.051 1.00 95.62 89 TYR A N 1
ATOM 738 C CA . TYR A 1 89 ? 0.117 3.798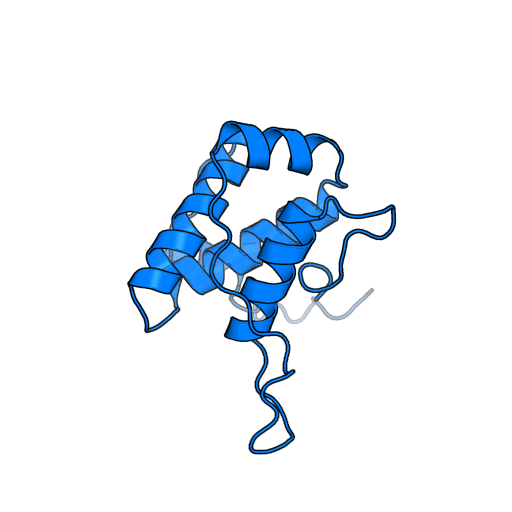 -0.392 1.00 95.62 89 TYR A CA 1
ATOM 739 C C . TYR A 1 89 ? 0.784 5.179 -0.302 1.00 95.62 89 TYR A C 1
ATOM 741 O O . TYR A 1 89 ? 0.888 5.878 -1.311 1.00 95.62 89 TYR A O 1
ATOM 749 N N . ASP A 1 90 ? 1.353 5.521 0.856 1.00 95.81 90 ASP A N 1
ATOM 750 C CA . ASP A 1 90 ? 2.095 6.766 1.080 1.00 95.81 90 ASP A CA 1
ATOM 751 C C . ASP A 1 90 ? 3.260 6.923 0.092 1.00 95.81 90 ASP A C 1
ATOM 753 O O . ASP A 1 90 ? 3.494 8.004 -0.450 1.00 95.81 90 ASP A O 1
ATOM 757 N N . TRP A 1 91 ? 3.964 5.833 -0.220 1.00 94.75 91 TRP A N 1
ATOM 758 C CA . TRP A 1 91 ? 5.024 5.843 -1.224 1.00 94.75 91 TRP A CA 1
ATOM 759 C C . TRP A 1 91 ? 4.518 6.179 -2.631 1.00 94.75 91 TRP A C 1
ATOM 761 O O . TRP A 1 91 ? 5.183 6.935 -3.346 1.00 94.75 91 TRP A O 1
ATOM 771 N N . ILE A 1 92 ? 3.354 5.656 -3.032 1.00 93.94 92 ILE A N 1
ATOM 772 C CA . ILE A 1 92 ? 2.724 6.010 -4.313 1.00 93.94 92 ILE A CA 1
ATOM 773 C C . ILE A 1 92 ? 2.308 7.481 -4.301 1.00 93.94 92 ILE A C 1
ATOM 775 O O . ILE A 1 92 ? 2.612 8.192 -5.262 1.00 93.94 92 ILE A O 1
ATOM 779 N N . CYS A 1 93 ? 1.681 7.962 -3.225 1.00 95.62 93 CYS A N 1
ATOM 780 C CA . CYS A 1 93 ? 1.248 9.355 -3.112 1.00 95.62 93 CYS A CA 1
ATOM 781 C C . CYS A 1 93 ? 2.427 10.328 -3.193 1.00 95.62 93 CYS A C 1
ATOM 783 O O . CYS A 1 93 ? 2.420 11.244 -4.018 1.00 95.62 93 CYS A O 1
ATOM 785 N N . LYS A 1 94 ? 3.503 10.064 -2.438 1.00 94.19 94 LYS A N 1
ATOM 786 C CA . LYS A 1 94 ? 4.754 10.836 -2.489 1.00 94.19 94 LYS A CA 1
ATOM 787 C C . LYS A 1 94 ? 5.358 10.863 -3.883 1.00 94.19 94 LYS A C 1
ATOM 789 O O . LYS A 1 94 ? 5.800 11.919 -4.333 1.00 94.19 94 LYS A O 1
ATOM 794 N N . LYS A 1 95 ? 5.378 9.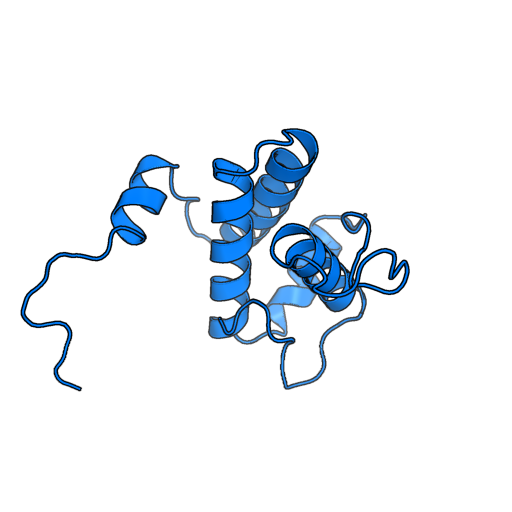722 -4.577 1.00 93.12 95 LYS A N 1
ATOM 795 C CA . LYS A 1 95 ? 5.915 9.646 -5.939 1.00 93.12 95 LYS A CA 1
ATOM 796 C C . LYS A 1 95 ? 5.045 10.383 -6.957 1.00 93.12 95 LYS A C 1
ATOM 798 O O . LYS A 1 95 ? 5.574 10.948 -7.910 1.00 93.12 95 LYS A O 1
ATOM 803 N N . SER A 1 96 ? 3.736 10.378 -6.745 1.00 92.56 96 SER A N 1
ATOM 804 C CA . SER A 1 96 ? 2.746 10.995 -7.632 1.00 92.56 96 SER A CA 1
ATOM 805 C C . SER A 1 96 ? 2.481 12.465 -7.300 1.00 92.56 96 SER A C 1
ATOM 807 O O . SER A 1 96 ? 1.691 13.102 -7.986 1.00 92.56 96 SER A O 1
ATOM 809 N N . HIS A 1 97 ? 3.145 13.006 -6.271 1.00 94.06 97 HIS A N 1
ATOM 810 C CA . HIS A 1 97 ? 2.958 14.369 -5.772 1.00 94.06 97 HIS A CA 1
ATOM 811 C C . HIS A 1 97 ? 1.509 14.687 -5.371 1.00 94.06 97 HIS A C 1
ATOM 813 O O . HIS A 1 97 ? 1.032 15.800 -5.587 1.00 94.06 97 HIS A O 1
ATOM 819 N N . VAL A 1 98 ? 0.823 13.717 -4.766 1.00 95.25 98 VAL A N 1
ATOM 820 C CA . VAL A 1 98 ? -0.516 13.905 -4.194 1.00 95.25 98 VAL A CA 1
ATOM 821 C C . VAL A 1 98 ? -0.483 13.744 -2.679 1.00 95.25 98 VAL A C 1
ATOM 823 O O . VAL A 1 98 ? 0.409 13.097 -2.123 1.00 95.25 98 VAL A O 1
ATOM 826 N N . THR A 1 99 ? -1.475 14.325 -2.016 1.00 96.94 99 THR A N 1
ATOM 827 C CA . THR A 1 99 ? -1.709 14.128 -0.586 1.00 96.94 99 THR A CA 1
ATOM 828 C C . THR A 1 99 ? -2.461 12.810 -0.384 1.00 96.94 99 THR A C 1
ATOM 830 O O . THR A 1 99 ? -3.451 12.601 -1.084 1.00 96.94 99 THR A O 1
ATOM 833 N N . PRO A 1 100 ? -2.019 11.920 0.524 1.00 97.50 100 PRO A N 1
ATOM 834 C CA . PRO A 1 100 ? -2.829 10.781 0.947 1.00 97.50 100 PRO A CA 1
ATOM 835 C C . PRO A 1 100 ? -4.165 11.260 1.521 1.00 97.50 100 PRO A C 1
ATOM 837 O O . PRO A 1 100 ? -4.173 12.167 2.355 1.00 97.50 100 PRO A O 1
ATOM 840 N N . GLU A 1 101 ? -5.265 10.659 1.080 1.00 96.75 101 GLU A N 1
ATOM 841 C CA . GLU A 1 101 ? -6.584 10.904 1.664 1.00 96.75 101 GLU A CA 1
ATOM 842 C C . GLU A 1 101 ? -6.623 10.378 3.103 1.00 96.75 101 GLU A C 1
ATOM 844 O O . GLU A 1 101 ? -5.925 9.435 3.471 1.00 96.75 101 GLU A O 1
ATOM 849 N N . THR A 1 102 ? -7.443 11.000 3.934 1.00 96.81 102 THR A N 1
ATOM 850 C CA . THR A 1 102 ? -7.842 10.486 5.241 1.00 96.81 102 THR A CA 1
ATOM 851 C C . THR A 1 102 ? -8.827 9.326 5.089 1.00 96.81 102 THR A C 1
ATOM 853 O O . THR A 1 102 ? -9.427 9.121 4.033 1.00 96.81 102 THR A O 1
ATOM 856 N N . VAL A 1 103 ? -9.048 8.577 6.175 1.00 96.00 103 VAL A N 1
ATOM 857 C CA . VAL A 1 103 ? -10.058 7.507 6.184 1.00 96.00 103 VAL A CA 1
ATOM 858 C C . VAL A 1 103 ? -11.456 8.034 5.841 1.00 96.00 103 VAL A C 1
ATOM 860 O O . VAL A 1 103 ? -12.180 7.373 5.104 1.00 96.00 103 VAL A O 1
ATOM 863 N N . ASP A 1 104 ? -11.816 9.228 6.316 1.00 95.62 104 ASP A N 1
ATOM 864 C CA . ASP A 1 104 ? -13.128 9.827 6.062 1.00 95.62 104 ASP A CA 1
ATOM 865 C C . ASP A 1 104 ? -13.281 10.232 4.589 1.00 95.62 104 ASP A C 1
ATOM 867 O O . ASP A 1 104 ? -14.297 9.913 3.977 1.00 95.62 104 ASP A O 1
ATOM 871 N N . GLU A 1 105 ? -12.253 10.844 3.990 1.00 94.94 105 GLU A N 1
ATOM 872 C CA . GLU A 1 105 ? -12.225 11.186 2.557 1.00 94.94 105 GLU A CA 1
ATOM 873 C C . GLU A 1 105 ? -12.307 9.932 1.675 1.00 94.94 105 GLU A C 1
ATOM 875 O O . GLU A 1 105 ? -13.087 9.883 0.721 1.00 94.94 105 GLU A O 1
ATOM 880 N N . MET A 1 106 ? -11.564 8.875 2.026 1.00 95.25 106 MET A N 1
ATOM 881 C CA . MET A 1 106 ? -11.654 7.585 1.343 1.00 95.25 106 MET A CA 1
ATOM 882 C C . MET A 1 106 ? -13.075 7.008 1.447 1.00 95.25 106 MET A C 1
ATOM 884 O O . MET A 1 106 ? -13.625 6.549 0.445 1.00 95.25 106 MET A O 1
ATOM 888 N N . LEU A 1 107 ? -13.681 7.011 2.639 1.00 93.56 107 LEU A N 1
ATOM 889 C CA . LEU A 1 107 ? -15.041 6.506 2.851 1.00 93.56 107 LEU A CA 1
ATOM 890 C C . LEU A 1 107 ? -16.083 7.330 2.090 1.00 93.56 107 LEU A C 1
ATOM 892 O O . LEU A 1 107 ? -17.001 6.745 1.522 1.00 93.56 107 LEU A O 1
ATOM 896 N N . GLU A 1 108 ? -15.931 8.651 2.023 1.00 92.31 108 GLU A N 1
ATOM 897 C CA . GLU A 1 108 ? -16.785 9.532 1.223 1.00 92.31 108 GLU A CA 1
ATOM 898 C C . GLU A 1 108 ? -16.654 9.228 -0.275 1.00 92.31 108 GLU A C 1
ATOM 900 O O . GLU A 1 108 ? -17.661 9.071 -0.964 1.00 92.31 108 GLU A O 1
ATOM 905 N N . ARG A 1 109 ? -15.426 9.057 -0.782 1.00 90.56 109 ARG A N 1
ATOM 906 C CA . ARG A 1 109 ? -15.167 8.698 -2.185 1.00 90.56 109 ARG A CA 1
ATOM 907 C C . ARG A 1 109 ? -15.696 7.309 -2.551 1.00 90.56 109 ARG A C 1
ATOM 909 O O . ARG A 1 109 ? -16.088 7.091 -3.698 1.00 90.56 109 ARG A O 1
ATOM 916 N N . LEU A 1 110 ? -15.649 6.359 -1.616 1.00 87.88 110 LEU A N 1
ATOM 917 C CA . LEU A 1 110 ? -16.135 4.987 -1.798 1.00 87.88 110 LEU A CA 1
ATOM 918 C C . LEU A 1 110 ? -17.627 4.828 -1.530 1.00 87.88 110 LEU A C 1
ATOM 920 O O . LEU A 1 110 ? -18.193 3.807 -1.924 1.00 87.88 110 LEU A O 1
ATOM 924 N N . ALA A 1 111 ? -18.259 5.788 -0.858 1.00 85.25 111 ALA A N 1
ATOM 925 C CA . ALA A 1 111 ? -19.697 5.786 -0.706 1.00 85.25 111 ALA A CA 1
ATOM 926 C C . ALA A 1 111 ? -20.310 5.821 -2.107 1.00 85.25 111 ALA A C 1
ATOM 928 O O . ALA A 1 111 ? -20.079 6.756 -2.879 1.00 85.25 111 ALA A O 1
ATOM 929 N N . ASP A 1 112 ? -21.094 4.794 -2.444 1.00 66.56 112 ASP A N 1
ATOM 930 C CA . ASP A 1 112 ? -21.968 4.868 -3.603 1.00 66.56 112 ASP A CA 1
ATOM 931 C C . ASP A 1 112 ? -22.855 6.087 -3.375 1.00 66.56 112 ASP A C 1
ATOM 933 O O . ASP A 1 112 ? -23.749 6.096 -2.525 1.00 66.56 112 ASP A O 1
ATOM 937 N N . SER A 1 113 ? -22.568 7.166 -4.103 1.00 58.12 113 SER A N 1
ATOM 938 C CA . SER A 1 113 ? -23.491 8.278 -4.198 1.00 58.12 113 SER A CA 1
ATOM 939 C C . SER A 1 113 ? -24.824 7.655 -4.595 1.00 58.12 113 SER A C 1
ATOM 941 O O . SER A 1 113 ? -24.898 7.046 -5.665 1.00 58.12 113 SER A O 1
ATOM 943 N N . ASN A 1 114 ? -25.855 7.799 -3.760 1.00 52.59 114 ASN A N 1
ATOM 944 C CA . ASN A 1 114 ? -27.254 7.583 -4.133 1.00 52.59 114 ASN A CA 1
ATOM 945 C C . ASN A 1 114 ? -27.654 8.621 -5.199 1.00 52.59 114 ASN A C 1
ATOM 947 O O . ASN A 1 114 ? -28.592 9.389 -5.011 1.00 52.59 114 ASN A O 1
ATOM 951 N N . ASP A 1 115 ? -26.884 8.716 -6.279 1.00 57.34 115 ASP A N 1
ATOM 952 C CA . ASP A 1 115 ? -27.147 9.556 -7.421 1.00 57.34 115 ASP A CA 1
ATOM 953 C C . ASP A 1 115 ? -28.079 8.754 -8.328 1.00 57.34 115 ASP A C 1
ATOM 955 O O . ASP A 1 115 ? -27.635 7.793 -8.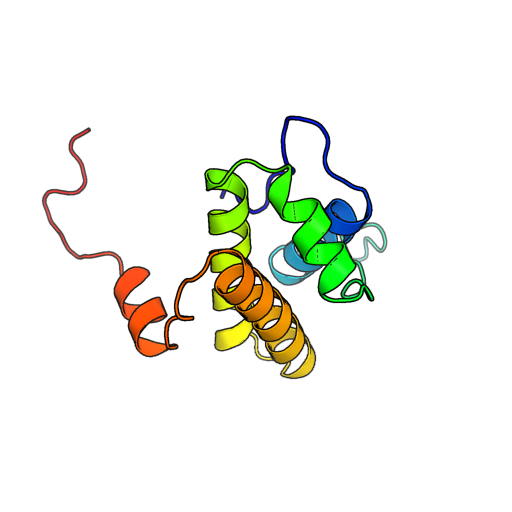969 1.00 57.34 115 ASP A O 1
ATOM 959 N N . PRO A 1 116 ? -29.373 9.109 -8.387 1.00 56.69 116 PRO A N 1
ATOM 960 C CA . PRO A 1 116 ? -30.333 8.418 -9.236 1.00 56.69 116 PRO A CA 1
ATOM 961 C C . PRO A 1 116 ? -29.988 8.497 -10.735 1.00 56.69 116 PRO A C 1
ATOM 963 O O . PRO A 1 116 ? -30.661 7.844 -11.527 1.00 56.69 116 PRO A O 1
ATOM 966 N N . ASN A 1 117 ? -28.955 9.251 -11.141 1.00 58.66 117 ASN A N 1
ATOM 967 C CA . ASN A 1 117 ? -28.543 9.412 -12.536 1.00 58.66 117 ASN A CA 1
ATOM 968 C C . ASN A 1 117 ? -27.269 8.644 -12.932 1.00 58.66 117 ASN A C 1
ATOM 970 O O . ASN A 1 117 ? -26.888 8.691 -14.099 1.00 58.66 117 ASN A O 1
ATOM 974 N N . LYS A 1 118 ? -26.615 7.892 -12.035 1.00 53.84 118 LYS A N 1
ATOM 975 C CA . LYS A 1 118 ? -25.362 7.160 -12.346 1.00 53.84 118 LYS A CA 1
ATOM 976 C C . LYS A 1 118 ? -25.533 5.868 -13.175 1.00 53.84 118 LYS A C 1
ATOM 978 O O . LYS A 1 118 ? -24.674 4.992 -13.148 1.00 53.84 118 LYS A O 1
ATOM 983 N N . GLY A 1 119 ? -26.632 5.745 -13.920 1.00 50.75 119 GLY A N 1
ATOM 984 C CA . GLY A 1 119 ? -26.991 4.560 -14.710 1.00 50.75 119 GLY A CA 1
ATOM 985 C C . GLY A 1 119 ? -27.267 4.824 -16.192 1.00 50.75 119 GLY A C 1
ATOM 986 O O . GLY A 1 119 ? -27.969 4.027 -16.810 1.00 50.75 119 GLY A O 1
ATOM 987 N N . VAL A 1 120 ? -26.772 5.927 -16.758 1.00 47.38 120 VAL A N 1
ATOM 988 C CA . VAL A 1 120 ? -26.861 6.191 -18.201 1.00 47.38 120 VAL A CA 1
ATOM 989 C C . VAL A 1 120 ? -25.472 6.513 -18.735 1.00 47.38 120 VAL A C 1
ATOM 991 O O . VAL A 1 120 ? -25.078 7.670 -18.752 1.00 47.38 120 VAL A O 1
ATOM 994 N N . ASP A 1 121 ? -24.751 5.466 -19.126 1.00 46.06 121 ASP A N 1
ATOM 995 C CA . ASP A 1 121 ? -23.766 5.461 -20.214 1.00 46.06 121 ASP A CA 1
ATOM 996 C C . ASP A 1 121 ? -23.698 4.041 -20.801 1.00 46.06 121 ASP A C 1
ATOM 998 O O . ASP A 1 121 ? -23.613 3.070 -20.008 1.00 46.06 121 ASP A O 1
#

pLDDT: mean 81.11, std 13.93, range [46.06, 97.5]